Protein AF-A0A0N0TP04-F1 (afdb_monomer_lite)

Secondary structure (DSSP, 8-state):
--SSSSHHHHTSHHHHHHHHHHHHHHHHHHHHHHHHHHTT--HHHHHHHTT--HHHHHHHHTT-----HHHHHHHHHHHT--------------------

Foldseek 3Di:
DPDPDPPVQCPPPVNVVVVVLLVVLQVLLCVLVVLCVVVVHDLCRLCVQLVHHSVVNVCSNVSNDDDDPSSVVSSCVSSVHDDDDDDDDPPPPPDPPDDD

Sequence (100 aa):
MSELKSSERFERPAVREAYELTRLRFELAETVRLRREELGWSQAELGRRADMPQSSVARFEHGGTQPTLTTLERLAEALGLVLHVRMEEPGAREHDLSPA

Radius of gyration: 17.21 Å; chains: 1; bounding box: 36×44×40 Å

Structure (mmCIF, N/CA/C/O backbone):
data_AF-A0A0N0TP04-F1
#
_entry.id   AF-A0A0N0TP04-F1
#
loop_
_atom_site.group_PDB
_atom_site.id
_atom_site.type_symbol
_atom_site.label_atom_id
_atom_site.label_alt_id
_atom_site.label_comp_id
_atom_site.label_asym_id
_atom_site.label_entity_id
_atom_site.label_seq_id
_atom_site.pdbx_PDB_ins_code
_atom_site.Cartn_x
_atom_site.Cartn_y
_atom_site.Cartn_z
_atom_site.occupancy
_atom_site.B_iso_or_equiv
_atom_site.auth_seq_id
_atom_site.auth_comp_id
_atom_site.auth_asym_id
_atom_site.auth_atom_id
_atom_site.pdbx_PDB_model_num
ATOM 1 N N . MET A 1 1 ? 23.243 33.120 -10.795 1.00 40.38 1 MET A N 1
ATOM 2 C CA . MET A 1 1 ? 23.804 31.805 -11.191 1.00 40.38 1 MET A CA 1
ATOM 3 C C . MET A 1 1 ? 23.295 30.722 -10.235 1.00 40.38 1 MET A C 1
ATOM 5 O O . MET A 1 1 ? 24.071 30.234 -9.427 1.00 40.38 1 MET A O 1
ATOM 9 N N . SER A 1 2 ? 21.998 30.383 -10.252 1.00 50.81 2 SER A N 1
ATOM 10 C CA . SER A 1 2 ? 21.466 29.352 -9.332 1.00 50.81 2 SER A CA 1
ATOM 11 C C . SER A 1 2 ? 20.262 28.547 -9.843 1.00 50.81 2 SER A C 1
ATOM 13 O O . SER A 1 2 ? 19.751 27.723 -9.095 1.00 50.81 2 SER A O 1
ATOM 15 N N . GLU A 1 3 ? 19.825 28.701 -11.093 1.00 45.84 3 GLU A N 1
ATOM 16 C CA . GLU A 1 3 ? 18.607 28.011 -11.572 1.00 45.84 3 GLU A CA 1
ATOM 17 C C . GLU A 1 3 ? 18.858 26.947 -12.649 1.00 45.84 3 GLU A C 1
ATOM 19 O O . GLU A 1 3 ? 17.928 26.296 -13.101 1.00 45.84 3 GLU A O 1
ATOM 24 N N . LEU A 1 4 ? 20.116 26.680 -13.022 1.00 45.62 4 LEU A N 1
ATOM 25 C CA . LEU A 1 4 ? 20.435 25.835 -14.184 1.00 45.62 4 LEU A CA 1
ATOM 26 C C . LEU A 1 4 ? 21.181 24.526 -13.854 1.00 45.62 4 LEU A C 1
ATOM 28 O O . LEU A 1 4 ? 22.110 24.156 -14.562 1.00 45.62 4 LEU A O 1
ATOM 32 N N . LYS A 1 5 ? 20.845 23.832 -12.754 1.00 47.03 5 LYS A N 1
ATOM 33 C CA . LYS A 1 5 ? 21.473 22.527 -12.409 1.00 47.03 5 LYS A CA 1
ATOM 34 C C . LYS A 1 5 ? 20.494 21.406 -12.043 1.00 47.03 5 LYS A C 1
ATOM 36 O O . LYS A 1 5 ? 20.924 20.333 -11.615 1.00 47.03 5 LYS A O 1
ATOM 41 N N . SER A 1 6 ? 19.196 21.652 -12.190 1.00 54.06 6 SER A N 1
ATOM 42 C CA . SER A 1 6 ? 18.138 20.697 -11.851 1.00 54.06 6 SER A CA 1
ATOM 43 C C . SER A 1 6 ? 17.924 19.694 -12.987 1.00 54.06 6 SER A C 1
ATOM 45 O O . SER A 1 6 ? 17.905 18.496 -12.736 1.00 54.06 6 SER A O 1
ATOM 47 N N . SER A 1 7 ? 17.852 20.171 -14.234 1.00 54.19 7 SER A N 1
ATOM 48 C CA . SER A 1 7 ? 17.518 19.375 -15.425 1.00 54.19 7 SER A CA 1
ATOM 49 C C . SER A 1 7 ? 18.618 18.390 -15.844 1.00 54.19 7 SER A C 1
ATOM 51 O O . SER A 1 7 ? 18.333 17.214 -16.038 1.00 54.19 7 SER A O 1
ATOM 53 N N . GLU A 1 8 ? 19.892 18.801 -15.871 1.00 53.16 8 GLU A N 1
ATOM 54 C CA . GLU A 1 8 ? 21.017 17.928 -16.278 1.00 53.16 8 GLU A CA 1
ATOM 55 C C . GLU A 1 8 ? 21.191 16.670 -15.407 1.00 53.16 8 GLU A C 1
ATOM 57 O O . GLU A 1 8 ? 21.779 15.679 -15.846 1.00 53.16 8 GLU A O 1
ATOM 62 N N . ARG A 1 9 ? 20.702 16.682 -14.159 1.00 55.22 9 ARG A N 1
ATOM 63 C CA . ARG A 1 9 ? 20.781 15.510 -13.274 1.00 55.22 9 ARG A CA 1
ATOM 64 C C . ARG A 1 9 ? 19.801 14.415 -13.688 1.00 55.22 9 ARG A C 1
ATOM 66 O O . ARG A 1 9 ? 20.160 13.247 -13.576 1.00 55.22 9 ARG A O 1
ATOM 73 N N . PHE A 1 10 ? 18.621 14.777 -14.190 1.00 52.53 10 PHE A N 1
ATOM 74 C CA . PHE A 1 10 ? 17.581 13.831 -14.610 1.00 52.53 10 PHE A CA 1
ATOM 75 C C . PHE A 1 10 ? 17.825 13.233 -16.005 1.00 52.53 10 PHE A C 1
ATOM 77 O O . PHE A 1 10 ? 17.261 12.190 -16.325 1.00 52.53 10 PHE A O 1
ATOM 84 N N . GLU A 1 11 ? 18.723 13.824 -16.802 1.00 59.19 11 GLU A N 1
ATOM 85 C CA . GLU A 1 11 ? 19.074 13.332 -18.145 1.00 59.19 11 GLU A CA 1
ATOM 86 C C . GLU A 1 11 ? 19.984 12.096 -18.152 1.00 59.19 11 GLU A C 1
ATOM 88 O O . GLU A 1 11 ? 20.203 11.469 -19.188 1.00 59.19 11 GLU A O 1
ATOM 93 N N . ARG A 1 12 ? 20.505 11.681 -16.993 1.00 70.12 12 ARG A N 1
ATOM 94 C CA . ARG A 1 12 ? 21.242 10.418 -16.893 1.00 70.12 12 ARG A CA 1
ATOM 95 C C . ARG A 1 12 ? 20.247 9.252 -16.873 1.00 70.12 12 ARG A C 1
ATOM 97 O O . ARG A 1 12 ? 19.403 9.231 -15.976 1.00 70.12 12 ARG A O 1
ATOM 104 N N . PRO A 1 13 ? 20.386 8.235 -17.747 1.00 67.38 13 PRO A N 1
ATOM 105 C CA . PRO A 1 13 ? 19.474 7.087 -17.786 1.00 67.38 13 PRO A CA 1
ATOM 106 C C . PRO A 1 13 ? 19.247 6.431 -16.415 1.00 67.38 13 PRO A C 1
ATOM 108 O O . PRO A 1 13 ? 18.110 6.173 -16.037 1.00 67.38 13 PRO A O 1
ATOM 111 N N . ALA A 1 14 ? 20.310 6.281 -15.620 1.00 72.38 14 ALA A N 1
ATOM 112 C CA . ALA A 1 14 ? 20.233 5.722 -14.269 1.00 72.38 14 ALA A CA 1
ATOM 113 C C . ALA A 1 14 ? 19.439 6.594 -13.272 1.00 72.38 14 ALA A C 1
ATOM 115 O O . ALA A 1 14 ? 18.825 6.071 -12.347 1.00 72.38 14 ALA A O 1
ATOM 116 N N . VAL A 1 15 ? 19.439 7.922 -13.438 1.00 76.25 15 VAL A N 1
ATOM 117 C CA . VAL A 1 15 ? 18.669 8.835 -12.573 1.00 76.25 15 VAL A CA 1
ATOM 118 C C . VAL A 1 15 ? 17.191 8.790 -12.945 1.00 76.25 15 VAL A C 1
ATOM 120 O O . VAL A 1 15 ? 16.342 8.749 -12.058 1.00 76.25 15 VAL A O 1
ATOM 123 N N . ARG A 1 16 ? 16.888 8.729 -14.245 1.00 74.19 16 ARG A N 1
ATOM 124 C CA . ARG A 1 16 ? 15.526 8.556 -14.756 1.00 74.19 16 ARG A CA 1
ATOM 125 C C . ARG A 1 16 ? 14.913 7.233 -14.295 1.00 74.19 16 ARG A C 1
ATOM 127 O O . ARG A 1 16 ? 13.808 7.226 -13.770 1.00 74.19 16 ARG A O 1
ATOM 134 N N . GLU A 1 17 ? 15.642 6.130 -14.423 1.00 75.81 17 GLU A N 1
ATOM 135 C CA . GLU A 1 17 ? 15.185 4.809 -13.977 1.00 75.81 17 GLU A CA 1
ATOM 136 C C . GLU A 1 17 ? 14.920 4.767 -12.463 1.00 75.81 17 GLU A C 1
ATOM 138 O O . GLU A 1 17 ? 13.870 4.299 -12.020 1.00 75.81 17 GLU A O 1
ATOM 143 N N . ALA A 1 18 ? 15.833 5.325 -11.661 1.00 81.19 18 ALA A N 1
ATOM 144 C CA . ALA A 1 18 ? 15.651 5.427 -10.215 1.00 81.19 18 ALA A CA 1
ATOM 145 C C . ALA A 1 18 ? 14.437 6.296 -9.837 1.00 81.19 18 ALA A C 1
ATOM 147 O O . ALA A 1 18 ? 13.721 5.974 -8.882 1.00 81.19 18 ALA A O 1
ATOM 148 N N . TYR A 1 19 ? 14.188 7.375 -10.584 1.00 82.12 19 TYR A N 1
ATOM 149 C CA . TYR A 1 19 ? 13.018 8.227 -10.401 1.00 82.12 19 TYR A CA 1
ATOM 150 C C . TYR A 1 19 ? 11.717 7.471 -10.697 1.00 82.12 19 TYR A C 1
ATOM 152 O O . TYR A 1 19 ? 10.827 7.454 -9.849 1.00 82.12 19 TYR A O 1
ATOM 160 N N . GLU A 1 20 ? 11.627 6.772 -11.832 1.00 83.00 20 GLU A N 1
ATOM 161 C CA . GLU A 1 20 ? 10.437 5.988 -12.195 1.00 83.00 20 GLU A CA 1
ATOM 162 C C . GLU A 1 20 ? 10.141 4.877 -11.184 1.00 83.00 20 GLU A C 1
ATOM 164 O O . GLU A 1 20 ? 8.996 4.693 -10.770 1.00 83.00 20 GLU A O 1
ATOM 169 N N . LEU A 1 21 ? 11.173 4.173 -10.713 1.00 84.12 21 LEU A N 1
ATOM 170 C CA . LEU A 1 21 ? 11.015 3.154 -9.678 1.00 84.12 21 LEU A CA 1
ATOM 171 C C . LEU A 1 21 ? 10.502 3.752 -8.360 1.00 84.12 21 LEU A C 1
ATOM 173 O O . LEU A 1 21 ? 9.673 3.146 -7.680 1.00 84.12 21 LEU A O 1
ATOM 177 N N . THR A 1 22 ? 10.986 4.941 -7.998 1.00 87.94 22 THR A N 1
ATOM 178 C CA . THR A 1 22 ? 10.529 5.664 -6.804 1.00 87.94 22 THR A CA 1
ATOM 179 C C . THR A 1 22 ? 9.071 6.094 -6.953 1.00 87.94 22 THR A C 1
ATOM 181 O O . THR A 1 22 ? 8.278 5.876 -6.038 1.00 87.94 22 THR A O 1
ATOM 184 N N . ARG A 1 23 ? 8.700 6.632 -8.121 1.00 87.56 23 ARG A N 1
ATOM 185 C CA . ARG A 1 23 ? 7.329 7.035 -8.446 1.00 87.56 23 ARG A CA 1
ATOM 186 C C . ARG A 1 23 ? 6.361 5.856 -8.348 1.00 87.56 23 ARG A C 1
ATOM 188 O O . ARG A 1 23 ? 5.373 5.951 -7.629 1.00 87.56 23 ARG A O 1
ATOM 195 N N . LEU A 1 24 ? 6.695 4.719 -8.960 1.00 87.56 24 LEU A N 1
ATOM 196 C CA . LEU A 1 24 ? 5.878 3.502 -8.905 1.00 87.56 24 LEU A CA 1
ATOM 197 C C . LEU A 1 24 ? 5.656 3.012 -7.465 1.00 87.56 24 LEU A C 1
ATOM 199 O O . LEU A 1 24 ? 4.545 2.642 -7.089 1.00 87.56 24 LEU A O 1
ATOM 203 N N . ARG A 1 25 ? 6.711 3.012 -6.640 1.00 89.56 25 ARG A N 1
ATOM 204 C CA . ARG A 1 25 ? 6.611 2.616 -5.225 1.00 89.56 25 ARG A CA 1
ATOM 205 C C . ARG A 1 25 ? 5.691 3.546 -4.444 1.00 89.56 25 ARG A C 1
ATOM 207 O O . ARG A 1 25 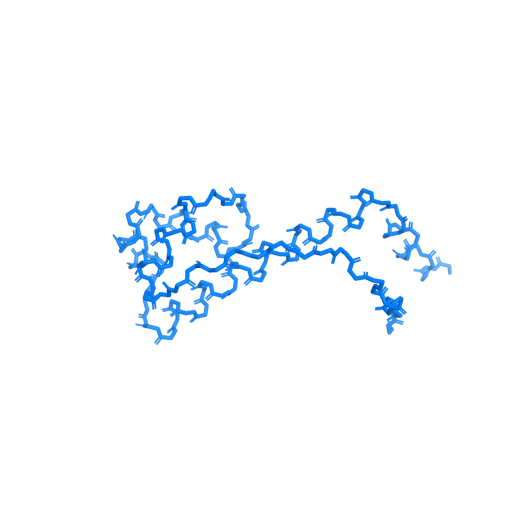? 4.914 3.066 -3.624 1.00 89.56 25 ARG A O 1
ATOM 214 N N . PHE A 1 26 ? 5.775 4.848 -4.703 1.00 90.19 26 PHE A N 1
ATOM 215 C CA . PHE A 1 26 ? 4.920 5.838 -4.060 1.00 90.19 26 PHE A CA 1
ATOM 216 C C . PHE A 1 26 ? 3.450 5.672 -4.465 1.00 90.19 26 PHE A C 1
ATOM 218 O O . PHE A 1 26 ? 2.589 5.608 -3.594 1.00 90.19 26 PHE A O 1
ATOM 225 N N . GLU A 1 27 ? 3.159 5.517 -5.759 1.00 91.62 27 GLU A N 1
ATOM 226 C CA . GLU A 1 27 ? 1.793 5.295 -6.265 1.00 91.62 27 GLU A CA 1
ATOM 227 C C . GLU A 1 27 ? 1.152 4.034 -5.657 1.00 91.62 27 GLU A C 1
ATOM 229 O O . GLU A 1 27 ? -0.016 4.033 -5.255 1.00 91.62 27 GLU A O 1
ATOM 234 N N . LEU A 1 28 ? 1.937 2.963 -5.526 1.00 92.69 28 LEU A N 1
ATOM 235 C CA . LEU A 1 28 ? 1.497 1.714 -4.915 1.00 92.69 28 LEU A CA 1
ATOM 236 C C . LEU A 1 28 ? 1.239 1.855 -3.406 1.00 92.69 28 LEU A C 1
ATOM 238 O O . LEU A 1 28 ? 0.225 1.367 -2.901 1.00 92.69 28 LEU A O 1
ATOM 242 N N . ALA A 1 29 ? 2.141 2.533 -2.692 1.00 95.00 29 ALA A N 1
ATOM 243 C CA . ALA A 1 29 ? 1.998 2.832 -1.271 1.00 95.00 29 ALA A CA 1
ATOM 244 C C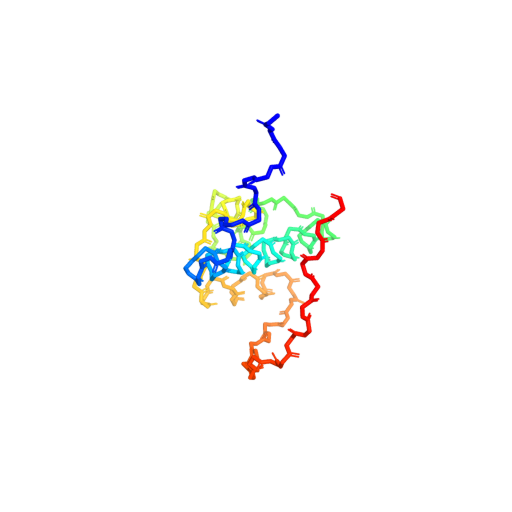 . ALA A 1 29 ? 0.741 3.669 -0.993 1.00 95.00 29 ALA A C 1
ATOM 246 O O . ALA A 1 29 ? -0.032 3.349 -0.087 1.00 95.00 29 ALA A O 1
ATOM 247 N N . GLU A 1 30 ? 0.508 4.690 -1.816 1.00 95.38 30 GLU A N 1
ATOM 248 C CA . GLU A 1 30 ? -0.639 5.582 -1.702 1.00 95.38 30 GLU A CA 1
ATOM 249 C C . GLU A 1 30 ? -1.958 4.853 -1.976 1.00 95.38 30 GLU A C 1
ATOM 251 O O . GLU A 1 30 ? -2.910 5.004 -1.215 1.00 95.38 30 GLU A O 1
ATOM 256 N N . THR A 1 31 ? -1.999 3.979 -2.987 1.00 95.75 31 THR A N 1
ATOM 257 C CA . THR A 1 31 ? -3.182 3.154 -3.291 1.00 95.75 31 THR A CA 1
ATOM 258 C C . THR A 1 31 ? -3.611 2.314 -2.083 1.00 95.75 31 THR A C 1
ATOM 260 O O . THR A 1 31 ? -4.788 2.274 -1.722 1.00 95.75 31 THR A O 1
ATOM 263 N N . VAL A 1 32 ? -2.652 1.665 -1.417 1.00 97.19 32 VAL A N 1
ATOM 264 C CA . VAL A 1 32 ? -2.906 0.871 -0.205 1.00 97.19 32 VAL A CA 1
ATOM 265 C C . VAL A 1 32 ? -3.354 1.751 0.959 1.00 97.19 32 VAL A C 1
ATOM 267 O O . VAL A 1 32 ? -4.321 1.407 1.643 1.00 97.19 32 VAL A O 1
ATOM 270 N N . ARG A 1 33 ? -2.685 2.892 1.171 1.00 98.19 33 ARG A N 1
ATOM 271 C CA . ARG A 1 33 ? -2.996 3.835 2.252 1.00 98.19 33 ARG A CA 1
ATOM 272 C C . ARG A 1 33 ? -4.417 4.380 2.124 1.00 98.19 33 ARG A C 1
ATOM 274 O O . ARG A 1 33 ? -5.183 4.301 3.083 1.00 98.19 33 ARG A O 1
ATOM 281 N N . LEU A 1 34 ? -4.776 4.881 0.942 1.00 98.31 34 LEU A N 1
ATOM 282 C CA . LEU A 1 34 ? -6.100 5.433 0.662 1.00 98.31 34 LEU A CA 1
ATOM 283 C C . LEU A 1 34 ? -7.181 4.375 0.859 1.00 98.31 34 LEU A C 1
ATOM 285 O O . LEU A 1 34 ? -8.140 4.607 1.592 1.00 98.31 34 LEU A O 1
ATOM 289 N N . ARG A 1 35 ? -6.987 3.172 0.306 1.00 98.50 35 ARG A N 1
ATOM 290 C CA . ARG A 1 35 ? -7.965 2.096 0.471 1.00 98.50 35 ARG A CA 1
ATOM 291 C C . ARG A 1 35 ? -8.146 1.691 1.934 1.00 98.50 35 ARG A C 1
ATOM 293 O O . ARG A 1 35 ? -9.267 1.447 2.378 1.00 98.50 35 ARG A O 1
ATOM 300 N N . ARG A 1 36 ? -7.059 1.627 2.708 1.00 98.62 36 ARG A N 1
ATOM 301 C CA . ARG A 1 36 ? -7.121 1.364 4.152 1.00 98.62 36 ARG A CA 1
ATOM 302 C C . ARG A 1 36 ? -7.944 2.435 4.876 1.00 98.62 36 ARG A C 1
ATOM 304 O O . ARG A 1 36 ? -8.728 2.103 5.766 1.00 98.62 36 ARG A O 1
ATOM 311 N N . GLU A 1 37 ? -7.746 3.701 4.523 1.00 98.56 37 GLU A N 1
ATOM 312 C CA . GLU A 1 37 ? -8.453 4.837 5.121 1.00 98.56 37 GLU A CA 1
ATOM 313 C C . GLU A 1 37 ? -9.941 4.846 4.767 1.00 98.56 37 GLU A C 1
ATOM 315 O O . GLU A 1 37 ? -10.760 5.050 5.660 1.00 98.56 37 GLU A O 1
ATOM 320 N N . GLU A 1 38 ? -10.308 4.518 3.527 1.00 98.69 38 GLU A N 1
ATOM 321 C CA . GLU A 1 38 ? -11.708 4.325 3.113 1.00 98.69 38 GLU A CA 1
ATOM 322 C C . GLU A 1 38 ? -12.422 3.247 3.936 1.00 98.69 38 GLU A C 1
ATOM 324 O O . GLU A 1 38 ? -13.606 3.366 4.248 1.00 98.69 38 GLU A O 1
ATOM 329 N N . LEU A 1 39 ? -11.697 2.189 4.302 1.00 98.44 39 LEU A N 1
ATOM 330 C CA . LEU A 1 39 ? -12.196 1.103 5.145 1.00 98.44 39 LEU A CA 1
ATOM 331 C C . LEU A 1 39 ? -12.212 1.467 6.641 1.00 98.44 39 LEU A C 1
ATOM 333 O O . LEU A 1 39 ? -12.684 0.677 7.460 1.00 98.44 39 LEU A O 1
ATOM 337 N N . GLY A 1 40 ? -11.696 2.642 7.016 1.00 98.62 40 GLY A N 1
ATOM 338 C CA . GLY A 1 40 ? -11.611 3.109 8.400 1.00 98.62 40 GLY A CA 1
ATOM 339 C C . GLY A 1 40 ? -10.595 2.344 9.252 1.00 98.62 40 GLY A C 1
ATOM 340 O O . GLY A 1 40 ? -10.713 2.303 10.477 1.00 98.62 40 GLY A O 1
ATOM 341 N N . TRP A 1 41 ? -9.610 1.691 8.633 1.00 98.75 41 TRP A N 1
ATOM 342 C CA . TRP A 1 41 ? -8.660 0.833 9.340 1.00 98.75 41 TRP A CA 1
ATOM 343 C C . TRP A 1 41 ? -7.402 1.590 9.761 1.00 98.75 41 TRP A C 1
ATOM 345 O O . TRP A 1 41 ? -6.847 2.397 9.017 1.00 98.75 41 TRP A O 1
ATOM 355 N N . SER A 1 42 ? -6.877 1.268 10.945 1.00 98.75 42 SER A N 1
ATOM 356 C CA . SER A 1 42 ? -5.513 1.659 11.317 1.00 98.75 42 SER A CA 1
ATOM 357 C C . SER A 1 42 ? -4.479 0.793 10.587 1.00 98.75 42 SER A C 1
ATOM 359 O O . SER A 1 42 ? -4.785 -0.304 10.117 1.00 98.75 42 SER A O 1
ATOM 361 N N . GLN A 1 43 ? -3.217 1.226 10.539 1.00 98.62 43 GLN A N 1
ATOM 362 C CA . GLN A 1 43 ? -2.126 0.402 9.991 1.00 98.62 43 GLN A CA 1
ATOM 363 C C . GLN A 1 43 ? -1.975 -0.939 10.724 1.00 98.62 43 GLN A C 1
ATOM 365 O O . GLN A 1 43 ? -1.623 -1.945 10.115 1.00 98.62 43 GLN A O 1
ATOM 370 N N . ALA A 1 44 ? -2.260 -0.974 12.032 1.00 98.69 44 ALA A N 1
ATOM 371 C CA . ALA A 1 44 ? -2.258 -2.215 12.806 1.00 98.69 44 ALA A CA 1
ATOM 372 C C . ALA A 1 44 ? -3.390 -3.157 12.384 1.00 98.69 44 ALA A C 1
ATOM 374 O O . ALA A 1 44 ? -3.213 -4.372 12.378 1.00 98.69 44 ALA A O 1
ATOM 375 N N . GLU A 1 45 ? -4.544 -2.597 12.024 1.00 98.81 45 GLU A N 1
ATOM 376 C CA . GLU A 1 45 ? -5.711 -3.355 11.584 1.00 98.81 45 GLU A CA 1
ATOM 377 C C . GLU A 1 45 ? -5.510 -3.961 10.188 1.00 98.81 45 GLU A C 1
ATOM 379 O O . GLU A 1 45 ? -5.829 -5.134 9.979 1.00 98.81 45 GLU A O 1
ATOM 384 N N . LEU A 1 46 ? -4.894 -3.208 9.267 1.00 98.69 46 LEU A N 1
ATOM 385 C CA . LEU A 1 46 ? -4.427 -3.755 7.992 1.00 98.69 46 LEU A CA 1
ATOM 386 C C . LEU A 1 46 ? -3.345 -4.817 8.210 1.00 98.69 46 LEU A C 1
ATOM 388 O O . LEU A 1 46 ? -3.423 -5.891 7.627 1.00 98.69 46 LEU A O 1
ATOM 392 N N . GLY A 1 47 ? -2.379 -4.557 9.096 1.00 98.50 47 GLY A N 1
ATOM 393 C CA . GLY A 1 47 ? -1.335 -5.522 9.439 1.00 98.50 47 GLY A CA 1
ATOM 394 C C . GLY A 1 47 ? -1.912 -6.858 9.902 1.00 98.50 47 GLY A C 1
ATOM 395 O O . GLY A 1 47 ? -1.534 -7.898 9.381 1.00 98.50 47 GLY A O 1
ATOM 396 N N . ARG A 1 48 ? -2.907 -6.844 10.795 1.00 98.62 48 ARG A N 1
ATOM 397 C CA . ARG A 1 48 ? -3.599 -8.071 11.219 1.00 98.62 48 ARG A CA 1
ATOM 398 C C . ARG A 1 48 ? -4.266 -8.816 10.061 1.00 98.62 48 ARG A C 1
ATOM 400 O O . ARG A 1 48 ? -4.148 -10.031 10.000 1.00 98.62 48 ARG A O 1
ATOM 407 N N . ARG A 1 49 ? -4.953 -8.111 9.155 1.00 98.56 49 ARG A N 1
ATOM 408 C CA . ARG A 1 49 ? -5.649 -8.732 8.008 1.00 98.56 49 ARG A CA 1
ATOM 409 C C . ARG A 1 49 ? -4.700 -9.285 6.957 1.00 98.56 49 ARG A C 1
ATOM 411 O O . ARG A 1 49 ? -4.979 -10.329 6.391 1.00 98.56 49 ARG A O 1
ATOM 418 N N . ALA A 1 50 ? -3.593 -8.592 6.717 1.00 98.06 50 ALA A N 1
ATOM 419 C CA . ALA A 1 50 ? -2.568 -8.997 5.762 1.00 98.06 50 ALA A CA 1
ATOM 420 C C . ALA A 1 50 ? -1.524 -9.953 6.371 1.00 98.06 50 ALA A C 1
ATOM 422 O O . ALA A 1 50 ? -0.562 -10.313 5.694 1.00 98.06 50 ALA A O 1
ATOM 423 N N . ASP A 1 51 ? -1.671 -10.330 7.648 1.00 97.75 51 ASP A N 1
ATOM 424 C CA . ASP A 1 51 ? -0.698 -11.125 8.409 1.00 97.75 51 ASP A CA 1
ATOM 425 C C . ASP A 1 51 ? 0.729 -10.512 8.365 1.00 97.75 51 ASP A C 1
ATOM 427 O O . ASP A 1 51 ? 1.764 -11.134 8.113 1.00 97.75 51 ASP A O 1
ATOM 431 N N . MET A 1 52 ? 0.784 -9.199 8.577 1.00 97.06 52 MET A N 1
ATOM 432 C CA . MET A 1 52 ? 1.988 -8.376 8.549 1.00 97.06 52 MET A CA 1
ATOM 433 C C . MET A 1 52 ? 2.153 -7.593 9.857 1.00 97.06 52 MET A C 1
ATOM 435 O O . MET A 1 52 ? 1.180 -7.070 10.406 1.00 97.06 52 MET A O 1
ATOM 439 N N . PRO A 1 53 ? 3.393 -7.392 10.341 1.00 97.69 53 PRO A N 1
ATOM 440 C CA . PRO A 1 53 ? 3.637 -6.456 11.430 1.00 97.69 53 PRO A CA 1
ATOM 441 C C . PRO A 1 53 ? 3.178 -5.045 11.043 1.00 97.69 53 PRO A C 1
ATOM 443 O O . PRO A 1 53 ? 3.460 -4.591 9.931 1.00 97.69 53 PRO A O 1
ATOM 446 N N . GLN A 1 54 ? 2.570 -4.307 11.977 1.00 97.94 54 GLN A N 1
ATOM 447 C CA . GLN A 1 54 ? 2.167 -2.911 11.746 1.00 97.94 54 GLN A CA 1
ATOM 448 C C . GLN A 1 54 ? 3.332 -2.050 11.231 1.00 97.94 54 GLN A C 1
ATOM 450 O O . GLN A 1 54 ? 3.142 -1.243 10.328 1.00 97.94 54 GLN A O 1
ATOM 455 N N . SER A 1 55 ? 4.553 -2.264 11.733 1.00 96.75 55 SER A N 1
ATOM 456 C CA . SER A 1 55 ? 5.745 -1.531 11.286 1.00 96.75 55 SER A CA 1
ATOM 457 C C . SER A 1 55 ? 6.142 -1.826 9.834 1.00 96.75 55 SER A C 1
ATOM 459 O O . SER A 1 55 ? 6.841 -1.022 9.215 1.00 96.75 55 SER A O 1
ATOM 461 N N . SER A 1 56 ? 5.729 -2.972 9.288 1.00 95.69 56 SER A N 1
ATOM 462 C CA . SER A 1 56 ? 5.932 -3.322 7.878 1.00 95.69 56 SER A CA 1
ATOM 463 C C . SER A 1 56 ? 4.899 -2.626 6.999 1.00 95.69 56 SER A C 1
ATOM 465 O O . SER A 1 56 ? 5.273 -2.072 5.971 1.00 95.69 56 SER A O 1
ATOM 467 N N . VAL A 1 57 ? 3.637 -2.572 7.443 1.00 97.25 57 VAL A N 1
ATOM 468 C CA . VAL A 1 57 ? 2.581 -1.781 6.788 1.00 97.25 57 VAL A CA 1
ATOM 469 C C . VAL A 1 57 ? 2.947 -0.299 6.778 1.00 97.25 57 VAL A C 1
ATOM 471 O O . VAL A 1 57 ? 2.916 0.328 5.727 1.00 97.25 57 VAL A O 1
ATOM 474 N N . ALA A 1 58 ? 3.393 0.248 7.912 1.00 96.56 58 ALA A N 1
ATOM 475 C CA . ALA A 1 58 ? 3.845 1.631 7.989 1.00 96.56 58 ALA A CA 1
ATOM 476 C C . ALA A 1 58 ? 4.985 1.898 7.000 1.00 96.56 58 ALA A C 1
ATOM 478 O O . ALA A 1 58 ? 4.882 2.804 6.183 1.00 96.56 58 ALA A O 1
ATOM 479 N N . ARG A 1 59 ? 6.051 1.087 7.003 1.00 94.38 59 ARG A N 1
ATOM 480 C CA . ARG A 1 59 ? 7.164 1.261 6.054 1.00 94.38 59 ARG A CA 1
ATOM 481 C C . ARG A 1 59 ? 6.720 1.161 4.594 1.00 94.38 59 ARG A C 1
ATOM 483 O O . ARG A 1 59 ? 7.242 1.905 3.767 1.00 94.38 59 ARG A O 1
ATOM 490 N N . PHE A 1 60 ? 5.777 0.269 4.289 1.00 95.25 60 PHE A N 1
ATOM 491 C CA . PHE A 1 60 ? 5.186 0.151 2.960 1.00 95.25 60 PHE A CA 1
ATOM 492 C C . PHE A 1 60 ? 4.453 1.435 2.555 1.00 95.25 60 PHE A C 1
ATOM 494 O O . PHE A 1 60 ? 4.770 1.994 1.513 1.00 95.25 60 PHE A O 1
ATOM 501 N N . GLU A 1 61 ? 3.552 1.951 3.397 1.00 96.00 61 GLU A N 1
ATOM 502 C CA . GLU A 1 61 ? 2.772 3.169 3.110 1.00 96.00 61 GLU A CA 1
ATOM 503 C C . GLU A 1 61 ? 3.636 4.434 2.983 1.00 96.00 61 GLU A C 1
ATOM 505 O O . GLU A 1 61 ? 3.226 5.394 2.345 1.00 96.00 61 GLU A O 1
ATOM 510 N N . HIS A 1 62 ? 4.850 4.438 3.541 1.00 92.06 62 HIS A N 1
ATOM 511 C CA . HIS A 1 62 ? 5.809 5.536 3.367 1.00 92.06 62 HIS A CA 1
ATOM 512 C C . HIS A 1 62 ? 6.679 5.394 2.100 1.00 92.06 62 HIS A C 1
ATOM 514 O O . HIS A 1 62 ? 7.614 6.171 1.915 1.00 92.06 62 HIS A O 1
ATOM 520 N N . GLY A 1 63 ? 6.446 4.382 1.254 1.00 80.88 63 GLY A N 1
ATOM 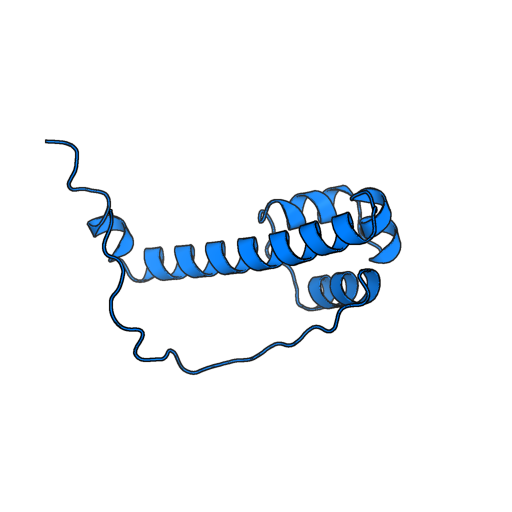521 C CA . GLY A 1 63 ? 7.239 4.127 0.042 1.00 80.88 63 GLY A CA 1
ATOM 522 C C . GLY A 1 63 ? 8.671 3.642 0.311 1.00 80.88 63 GLY A C 1
ATOM 523 O O . GLY A 1 63 ? 9.488 3.561 -0.604 1.00 80.88 63 GLY A O 1
ATOM 524 N N . GLY A 1 64 ? 8.993 3.306 1.566 1.00 75.81 64 GLY A N 1
ATOM 525 C CA . GLY A 1 64 ? 10.342 2.944 2.009 1.00 75.81 64 GLY A CA 1
ATOM 526 C C . GLY A 1 64 ? 10.709 1.475 1.799 1.00 75.81 64 GLY A C 1
ATOM 527 O O . GLY A 1 64 ? 11.762 1.039 2.266 1.00 75.81 64 GLY A O 1
ATOM 528 N N . THR A 1 65 ? 9.851 0.683 1.153 1.00 78.12 65 THR A N 1
ATOM 529 C CA . THR A 1 65 ? 10.077 -0.751 0.944 1.00 78.12 65 THR A CA 1
ATOM 530 C C . THR A 1 65 ? 10.132 -1.101 -0.534 1.00 78.12 65 THR A C 1
ATOM 532 O O . THR A 1 65 ? 9.568 -0.427 -1.394 1.00 78.12 65 THR A O 1
ATOM 535 N N . GLN A 1 66 ? 10.834 -2.193 -0.828 1.00 87.62 66 GLN A N 1
ATOM 536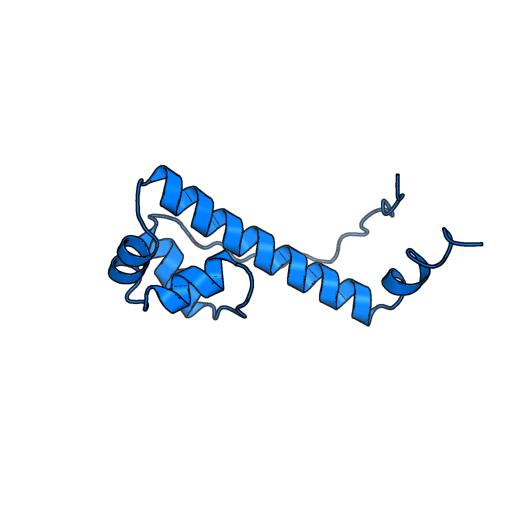 C CA . GLN A 1 66 ? 10.726 -2.891 -2.098 1.00 87.62 66 GLN A CA 1
ATOM 537 C C . GLN A 1 66 ? 9.811 -4.100 -1.869 1.00 87.62 66 GLN A C 1
ATOM 539 O O . GLN A 1 66 ? 10.290 -5.133 -1.393 1.00 87.62 66 GLN A O 1
ATOM 544 N N . PRO A 1 67 ? 8.494 -3.969 -2.101 1.00 89.00 67 PRO A N 1
ATOM 545 C CA . PRO A 1 67 ? 7.569 -5.055 -1.830 1.00 89.00 67 PRO A CA 1
ATOM 546 C C . PRO A 1 67 ? 7.787 -6.219 -2.796 1.00 89.00 67 PRO A C 1
ATOM 548 O O . PRO A 1 67 ? 8.072 -6.032 -3.978 1.00 89.00 67 PRO A O 1
ATOM 551 N N . THR A 1 68 ? 7.630 -7.435 -2.280 1.00 93.25 68 THR A N 1
ATOM 552 C CA . THR A 1 68 ? 7.544 -8.648 -3.100 1.00 93.25 68 THR A CA 1
ATOM 553 C C . THR A 1 68 ? 6.132 -8.805 -3.655 1.00 93.25 68 THR A C 1
ATOM 555 O O . THR A 1 68 ? 5.185 -8.299 -3.052 1.00 93.25 68 THR A O 1
ATOM 558 N N . LEU A 1 69 ? 5.958 -9.566 -4.742 1.00 93.81 69 LEU A N 1
ATOM 559 C CA . LEU A 1 69 ? 4.618 -9.898 -5.254 1.00 93.81 69 LEU A CA 1
ATOM 560 C C . LEU A 1 69 ? 3.730 -10.516 -4.167 1.00 93.81 69 LEU A C 1
ATOM 562 O O . LEU A 1 69 ? 2.612 -10.060 -3.974 1.00 93.81 69 LEU A O 1
ATOM 566 N N . THR A 1 70 ? 4.271 -11.427 -3.356 1.00 95.31 70 THR A N 1
ATOM 567 C CA . THR A 1 70 ? 3.557 -12.019 -2.213 1.00 95.31 70 THR A CA 1
ATOM 568 C C . THR A 1 70 ? 3.085 -10.981 -1.194 1.00 95.31 70 THR A C 1
ATOM 570 O O . THR A 1 70 ? 2.006 -11.108 -0.624 1.00 95.31 70 THR A O 1
ATOM 573 N N . THR A 1 71 ? 3.871 -9.928 -0.948 1.00 95.12 71 THR A N 1
ATOM 574 C CA . THR A 1 71 ? 3.428 -8.821 -0.083 1.00 95.12 71 THR A CA 1
ATOM 575 C C . THR A 1 71 ? 2.250 -8.077 -0.706 1.00 95.12 71 THR A C 1
ATOM 577 O O . THR A 1 71 ? 1.301 -7.738 -0.004 1.00 95.12 71 THR A O 1
ATOM 580 N N . LEU A 1 72 ? 2.294 -7.843 -2.019 1.00 95.62 72 LEU A N 1
ATOM 581 C CA . LEU A 1 72 ? 1.224 -7.158 -2.742 1.00 95.62 72 LEU A CA 1
ATOM 582 C C . LEU A 1 72 ? -0.063 -7.979 -2.786 1.00 95.62 72 LEU A C 1
ATOM 584 O O . LEU A 1 72 ? -1.134 -7.415 -2.595 1.00 95.62 72 LEU A O 1
ATOM 588 N N . GLU A 1 73 ? 0.039 -9.293 -2.972 1.00 96.38 73 GLU A N 1
ATOM 589 C CA . GLU A 1 73 ? -1.099 -10.215 -2.937 1.00 96.38 73 GLU A CA 1
ATOM 590 C C . GLU A 1 73 ? -1.801 -10.179 -1.576 1.00 96.38 73 GLU A C 1
ATOM 592 O O . GLU A 1 73 ? -3.008 -9.960 -1.519 1.00 96.38 73 GLU A O 1
ATOM 597 N N . ARG A 1 74 ? -1.044 -10.284 -0.475 1.00 97.12 74 ARG A N 1
ATOM 598 C CA . ARG A 1 74 ? -1.597 -10.240 0.893 1.00 97.12 74 ARG A CA 1
ATOM 599 C C . ARG A 1 74 ? -2.278 -8.912 1.204 1.00 97.12 74 ARG A C 1
ATOM 601 O O . ARG A 1 74 ? -3.333 -8.891 1.831 1.00 97.12 74 ARG A O 1
ATOM 608 N N . LEU A 1 75 ? -1.682 -7.799 0.773 1.00 97.50 75 LEU A N 1
ATOM 609 C CA . LEU A 1 75 ? -2.285 -6.475 0.932 1.00 97.50 75 LEU A CA 1
ATOM 610 C C . LEU A 1 75 ? -3.562 -6.342 0.096 1.00 97.50 75 LEU A C 1
ATOM 612 O O . LEU A 1 75 ? -4.564 -5.847 0.609 1.00 97.50 75 LEU A O 1
ATOM 616 N N . ALA A 1 76 ? -3.547 -6.796 -1.159 1.00 97.44 76 ALA A N 1
ATOM 617 C CA . ALA A 1 76 ? -4.713 -6.746 -2.034 1.00 97.44 76 ALA A CA 1
ATOM 618 C C . ALA A 1 76 ? -5.872 -7.578 -1.466 1.00 97.44 76 ALA A C 1
ATOM 620 O O . ALA A 1 76 ? -6.976 -7.055 -1.327 1.00 97.44 76 ALA A O 1
ATOM 621 N N . GLU A 1 77 ? -5.607 -8.818 -1.051 1.00 98.00 77 GLU A N 1
ATOM 622 C CA . GLU A 1 77 ? -6.595 -9.697 -0.420 1.00 98.00 77 GLU A CA 1
ATOM 623 C C . GLU A 1 77 ? -7.177 -9.061 0.850 1.00 98.00 77 GLU A C 1
ATOM 625 O O . GLU A 1 77 ? -8.396 -8.932 0.979 1.00 98.00 77 GLU A O 1
ATOM 630 N N . ALA A 1 78 ? -6.316 -8.565 1.745 1.00 98.31 78 ALA A N 1
ATOM 631 C CA . ALA A 1 78 ? -6.738 -7.914 2.982 1.00 98.31 78 ALA A CA 1
ATOM 632 C C . ALA A 1 78 ? -7.633 -6.686 2.744 1.00 98.31 78 ALA A C 1
ATOM 634 O O . ALA A 1 78 ? -8.532 -6.426 3.541 1.00 98.31 78 ALA A O 1
ATOM 635 N N . LEU A 1 79 ? -7.391 -5.929 1.670 1.00 98.50 79 LEU A N 1
ATOM 636 C CA . LEU A 1 79 ? -8.115 -4.700 1.319 1.00 98.50 79 LEU A CA 1
ATOM 637 C C . LEU A 1 79 ? -9.343 -4.935 0.419 1.00 98.50 79 LEU A C 1
ATOM 639 O O . LEU A 1 79 ? -10.052 -3.975 0.087 1.00 98.50 79 LEU A O 1
ATOM 643 N N . GLY A 1 80 ? -9.595 -6.184 0.013 1.00 97.62 80 GLY A N 1
ATOM 644 C CA . GLY A 1 80 ? -10.650 -6.531 -0.940 1.00 97.62 80 GLY A CA 1
ATOM 645 C C . GLY A 1 80 ? -10.398 -5.978 -2.347 1.00 97.62 80 GLY A C 1
ATOM 646 O O . GLY A 1 80 ? -11.335 -5.551 -3.018 1.00 97.62 80 GLY A O 1
ATOM 647 N N . LEU A 1 81 ? -9.133 -5.927 -2.766 1.00 96.75 81 LEU A N 1
ATOM 648 C CA . LEU A 1 81 ? -8.685 -5.491 -4.087 1.00 96.75 81 LEU A CA 1
ATOM 649 C C . LEU A 1 81 ? -8.249 -6.689 -4.940 1.00 96.75 81 LEU A C 1
ATOM 651 O O . LEU A 1 81 ? -7.936 -7.761 -4.429 1.00 96.75 81 LEU A O 1
ATOM 655 N N . VAL A 1 82 ? -8.157 -6.475 -6.253 1.00 95.19 82 VAL A N 1
ATOM 656 C CA . VAL A 1 82 ? -7.567 -7.433 -7.199 1.00 95.19 82 VAL A CA 1
ATOM 657 C C . VAL A 1 82 ? -6.245 -6.870 -7.714 1.00 95.19 82 VAL A C 1
ATOM 659 O O . VAL A 1 82 ? -6.203 -5.756 -8.238 1.00 95.19 82 VAL A O 1
ATOM 662 N N . LEU A 1 83 ? -5.160 -7.637 -7.578 1.00 94.75 83 LEU A N 1
ATOM 663 C CA . LEU A 1 83 ? -3.849 -7.262 -8.105 1.00 94.75 83 LEU A CA 1
ATOM 664 C C . LEU A 1 83 ? -3.766 -7.593 -9.602 1.00 94.75 83 LEU A C 1
ATOM 666 O O . LEU A 1 83 ? -3.756 -8.759 -9.990 1.00 94.75 83 LEU A O 1
ATOM 670 N N . HIS A 1 84 ? -3.648 -6.565 -10.442 1.00 93.75 84 HIS A N 1
ATOM 671 C CA . HIS A 1 84 ? -3.373 -6.713 -11.871 1.00 93.75 84 HIS A CA 1
ATOM 672 C C . HIS A 1 84 ? -1.964 -6.220 -12.199 1.00 93.75 84 HIS A C 1
ATOM 674 O O . HIS A 1 84 ? -1.669 -5.037 -12.050 1.00 93.75 84 HIS A O 1
ATOM 680 N N . VAL A 1 85 ? -1.114 -7.114 -12.708 1.00 91.06 85 VAL A N 1
ATOM 681 C CA . VAL A 1 85 ? 0.225 -6.772 -13.208 1.00 91.06 85 VAL A CA 1
ATOM 682 C C . VAL A 1 85 ? 0.201 -6.811 -14.732 1.00 91.06 85 VAL A C 1
ATOM 684 O O . VAL A 1 85 ? -0.156 -7.828 -15.325 1.00 91.06 85 VAL A O 1
ATOM 687 N N . ARG A 1 86 ? 0.564 -5.697 -15.371 1.00 90.50 86 ARG A N 1
ATOM 688 C CA . ARG A 1 86 ? 0.668 -5.567 -16.829 1.00 90.50 86 ARG A CA 1
ATOM 689 C C . ARG A 1 86 ? 2.070 -5.100 -17.203 1.00 90.50 86 ARG A C 1
ATOM 691 O O . ARG A 1 86 ? 2.654 -4.278 -16.505 1.00 90.50 86 ARG A O 1
ATOM 698 N N . MET A 1 87 ? 2.594 -5.646 -18.294 1.00 87.62 87 MET A N 1
ATOM 699 C CA . MET A 1 87 ? 3.848 -5.222 -18.912 1.00 87.62 87 MET A CA 1
ATOM 700 C C . MET A 1 87 ? 3.495 -4.608 -20.259 1.00 87.62 87 MET A C 1
ATOM 702 O O . MET A 1 87 ? 2.783 -5.227 -21.047 1.00 87.62 87 MET A O 1
ATOM 706 N N . GLU A 1 88 ? 3.966 -3.395 -20.501 1.00 85.25 88 GLU A N 1
ATOM 707 C CA . GLU A 1 88 ? 3.712 -2.654 -21.731 1.00 85.25 88 GLU A CA 1
ATOM 708 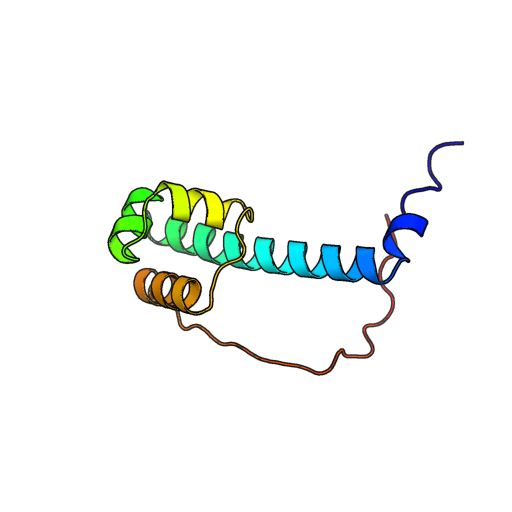C C . GLU A 1 88 ? 5.054 -2.255 -22.335 1.00 85.25 88 GLU A C 1
ATOM 710 O O . GLU A 1 88 ? 6.028 -2.018 -21.610 1.00 85.25 88 GLU A O 1
ATOM 715 N N . GLU A 1 89 ? 5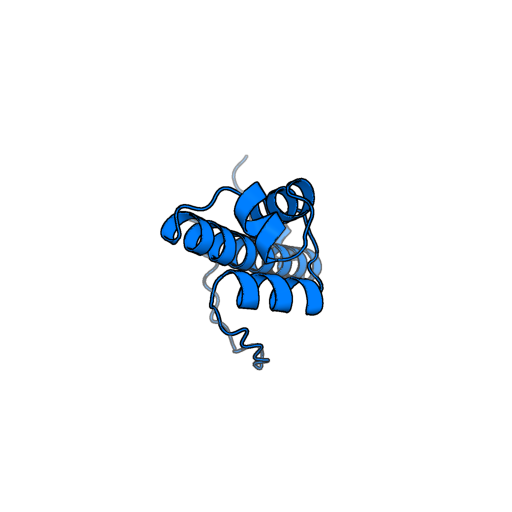.117 -2.189 -23.664 1.00 82.00 89 GLU A N 1
ATOM 716 C CA . GLU A 1 89 ? 6.270 -1.593 -24.327 1.00 82.00 89 GLU A CA 1
ATOM 717 C C . GLU A 1 89 ? 6.415 -0.148 -23.836 1.00 82.00 89 GLU A C 1
ATOM 719 O O . GLU A 1 89 ? 5.404 0.533 -23.617 1.00 82.00 89 GLU A O 1
ATOM 724 N N . PRO A 1 90 ? 7.644 0.358 -23.635 1.00 70.94 90 PRO A N 1
ATOM 725 C CA . PRO A 1 90 ? 7.829 1.778 -23.426 1.00 70.94 90 PRO A CA 1
ATOM 726 C C . PRO A 1 90 ? 7.254 2.475 -24.657 1.00 70.94 90 PRO A C 1
ATOM 728 O O . PRO A 1 90 ? 7.868 2.459 -25.722 1.00 70.94 90 PRO A O 1
ATOM 731 N N . GLY A 1 91 ? 6.054 3.048 -24.532 1.00 67.75 91 GLY A N 1
ATOM 732 C CA . GLY A 1 91 ? 5.524 3.906 -25.579 1.00 67.75 91 GLY A CA 1
ATOM 733 C C . GLY A 1 91 ? 6.582 4.954 -25.915 1.00 67.75 91 GLY A C 1
ATOM 734 O O . GLY A 1 91 ? 7.385 5.321 -25.048 1.00 67.75 91 GLY A O 1
ATOM 735 N N . ALA A 1 92 ? 6.598 5.443 -27.152 1.00 54.53 92 ALA A N 1
ATOM 736 C CA . ALA A 1 92 ? 7.274 6.693 -27.470 1.00 54.53 92 ALA A CA 1
ATOM 737 C C . ALA A 1 92 ? 6.596 7.801 -26.643 1.00 54.53 92 ALA A C 1
ATOM 739 O O . ALA A 1 92 ? 5.685 8.470 -27.112 1.00 54.53 92 ALA A O 1
ATOM 740 N N . ARG A 1 93 ? 6.932 7.900 -25.352 1.00 56.94 93 ARG A N 1
ATOM 741 C CA . ARG A 1 93 ? 6.358 8.883 -24.444 1.00 56.94 93 ARG A CA 1
ATOM 742 C C . ARG A 1 93 ? 6.938 10.208 -24.889 1.00 56.94 93 ARG A C 1
ATOM 744 O O . ARG A 1 93 ? 8.133 10.446 -24.716 1.00 56.94 93 ARG A O 1
ATOM 751 N N . GLU A 1 94 ? 6.098 11.003 -25.543 1.00 50.06 94 GLU A N 1
ATOM 752 C CA . GLU A 1 94 ? 6.406 12.384 -25.859 1.00 50.06 94 GLU A CA 1
ATOM 753 C C . GLU A 1 94 ? 6.904 13.082 -24.596 1.00 50.06 94 GLU A C 1
ATOM 755 O O . GLU A 1 94 ? 6.266 13.119 -23.547 1.00 50.06 94 GLU A O 1
ATOM 760 N N . HIS A 1 95 ? 8.136 13.532 -24.757 1.00 55.09 95 HIS A N 1
ATOM 761 C CA . HIS A 1 95 ? 8.854 14.605 -24.107 1.00 55.09 95 HIS A CA 1
ATOM 762 C C . HIS A 1 95 ? 7.945 15.688 -23.487 1.00 55.09 95 HIS A C 1
ATOM 764 O O . HIS A 1 95 ? 7.777 16.755 -24.062 1.00 55.09 95 HIS A O 1
ATOM 770 N N . ASP A 1 96 ? 7.416 15.459 -22.287 1.00 47.06 96 ASP A N 1
ATOM 771 C CA . ASP A 1 96 ? 6.942 16.556 -21.438 1.00 47.06 96 ASP A CA 1
ATOM 772 C C . ASP A 1 96 ? 7.525 16.431 -20.030 1.00 47.06 96 ASP A C 1
ATOM 774 O O . ASP A 1 96 ? 6.887 16.057 -19.050 1.00 47.06 96 ASP A O 1
ATOM 778 N N . LEU A 1 97 ? 8.828 16.690 -19.964 1.00 51.56 97 LEU A N 1
ATOM 779 C CA . LEU A 1 97 ? 9.461 17.211 -18.761 1.00 51.56 97 LEU A CA 1
ATOM 780 C C . LEU A 1 97 ? 9.774 18.684 -19.025 1.00 51.56 97 LEU A C 1
ATOM 782 O O . LEU A 1 97 ? 10.939 19.070 -19.092 1.00 51.56 97 LEU A O 1
ATOM 786 N N . SER A 1 98 ? 8.741 19.506 -19.222 1.00 36.09 98 SER A N 1
ATOM 787 C CA . SER A 1 98 ? 8.896 20.952 -19.100 1.00 36.09 98 SER A CA 1
ATOM 788 C C . SER A 1 98 ? 8.784 21.324 -17.614 1.00 36.09 98 SER A C 1
ATOM 790 O O . SER A 1 98 ? 7.712 21.159 -17.029 1.00 36.09 98 SER A O 1
ATOM 792 N N . PRO A 1 99 ? 9.857 21.790 -16.948 1.00 41.75 99 PRO A N 1
ATOM 793 C CA . PRO A 1 99 ? 9.721 22.370 -15.620 1.00 41.75 99 PRO A CA 1
ATOM 794 C C . PRO A 1 99 ? 8.958 23.698 -15.730 1.00 41.75 99 PRO A C 1
ATOM 796 O O . PRO A 1 99 ? 9.259 24.511 -16.607 1.00 41.75 99 PRO A O 1
ATOM 799 N N . ALA A 1 100 ? 7.964 23.882 -14.858 1.00 39.62 100 ALA A N 1
ATOM 800 C CA . ALA A 1 100 ? 7.392 25.192 -14.550 1.00 39.62 100 ALA A CA 1
ATOM 801 C C . ALA A 1 100 ? 8.377 26.034 -13.727 1.00 39.62 100 ALA A C 1
ATOM 803 O O . ALA A 1 100 ? 9.161 25.429 -12.954 1.00 39.62 100 ALA A O 1
#

pLDDT: mean 83.17, std 18.7, range [36.09, 98.81]